Protein AF-A0A497PX01-F1 (afdb_monomer_lite)

Radius of gyration: 13.21 Å; chains: 1; bounding box: 25×22×43 Å

Secondary structure (DSSP, 8-state):
-BHHHHHHHHHHH-TTEEEEE-SSSSEEEEEETTEEEEEEESSB--SS-EEEEEEE-SS-EEEEEEE-HHHHHHHHHHTTSS-HHHHHHHHHT--

pLDDT: mean 84.3, std 12.9, range [48.62, 95.56]

Foldseek 3Di:
DFPVLLQVLLCVLPVQWGWADDPDDQWIFIDRNNHTQAIAGHTDAALADWDWAFDDDPPGTDTHTHGHLLVSLVSCVVVVSDDPVSSVCSSVSND

Sequence (95 aa):
MNLHHFEQQLKKINPELRVRQRYFGGVAGVFFRNDFLVTISKGDIPLNTMSYIYKRGDRYSEKIRKRGRSDTAMILMKRGFMNRIQSVKLKYGLL

Structure (mmCIF, N/CA/C/O backbone):
data_AF-A0A497PX01-F1
#
_entry.id   AF-A0A497PX01-F1
#
loop_
_atom_site.group_PDB
_atom_site.id
_atom_site.type_symbol
_atom_site.label_atom_id
_atom_site.label_alt_id
_atom_site.label_comp_id
_atom_site.label_asym_id
_atom_site.label_entity_id
_atom_site.label_seq_id
_atom_site.pdbx_PDB_ins_code
_atom_site.Cartn_x
_atom_site.Cartn_y
_atom_site.Cartn_z
_atom_site.occupancy
_atom_site.B_iso_or_equiv
_atom_site.auth_seq_id
_atom_site.auth_comp_id
_atom_site.auth_asym_id
_atom_site.auth_atom_id
_atom_site.pdbx_PDB_model_num
ATOM 1 N N . MET A 1 1 ? 11.517 2.744 4.753 1.00 87.19 1 MET A N 1
ATOM 2 C CA . MET A 1 1 ? 10.731 1.641 5.348 1.00 87.19 1 MET A CA 1
ATOM 3 C C . MET A 1 1 ? 10.683 0.572 4.298 1.00 87.19 1 MET A C 1
ATOM 5 O O . MET A 1 1 ? 10.167 0.836 3.215 1.00 87.19 1 MET A O 1
ATOM 9 N N . ASN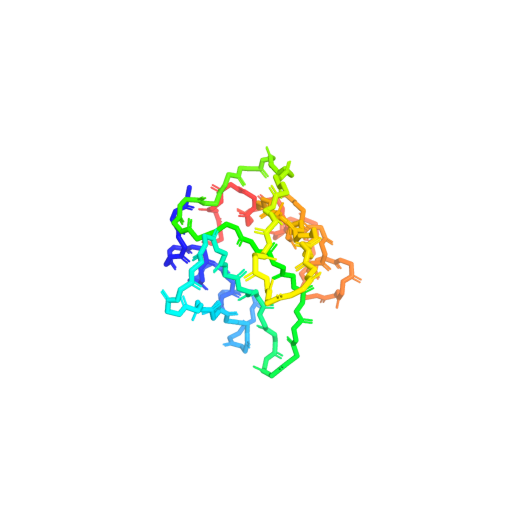 A 1 2 ? 11.239 -0.591 4.612 1.00 90.62 2 ASN A N 1
ATOM 10 C CA . ASN A 1 2 ? 11.314 -1.670 3.648 1.00 90.62 2 ASN A CA 1
ATOM 11 C C . ASN A 1 2 ? 9.927 -2.271 3.366 1.00 90.62 2 ASN A C 1
ATOM 13 O O . ASN A 1 2 ? 8.955 -2.080 4.105 1.00 90.62 2 ASN A O 1
ATOM 17 N N . LEU A 1 3 ? 9.856 -3.002 2.263 1.00 89.81 3 LEU A N 1
ATOM 18 C CA . LEU A 1 3 ? 8.620 -3.557 1.738 1.00 89.81 3 LEU A CA 1
ATOM 19 C C . LEU A 1 3 ? 8.008 -4.648 2.628 1.00 89.81 3 LEU A C 1
ATOM 21 O O . LEU A 1 3 ? 6.787 -4.713 2.737 1.00 89.81 3 LEU A O 1
ATOM 25 N N . HIS A 1 4 ? 8.838 -5.450 3.304 1.00 91.56 4 HIS A N 1
ATOM 26 C CA . HIS A 1 4 ? 8.361 -6.468 4.242 1.00 91.56 4 HIS A CA 1
ATOM 27 C C . HIS A 1 4 ? 7.653 -5.828 5.439 1.00 91.56 4 HIS A C 1
ATOM 29 O O . HIS A 1 4 ? 6.507 -6.151 5.733 1.00 91.56 4 HIS A O 1
ATOM 35 N N . HIS A 1 5 ? 8.303 -4.859 6.085 1.00 92.69 5 HIS A N 1
ATOM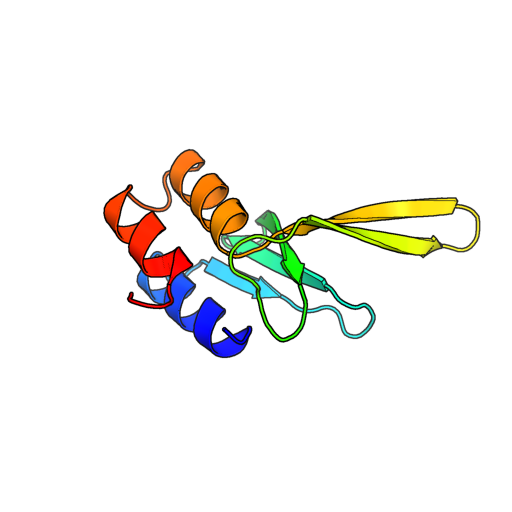 36 C CA . HIS A 1 5 ? 7.724 -4.113 7.195 1.00 92.69 5 HIS A CA 1
ATOM 37 C C . HIS A 1 5 ? 6.431 -3.418 6.755 1.00 92.69 5 HIS A C 1
ATOM 39 O O . HIS A 1 5 ? 5.428 -3.480 7.457 1.00 92.69 5 HIS A O 1
ATOM 45 N N . PHE A 1 6 ? 6.412 -2.805 5.569 1.00 93.38 6 PHE A N 1
ATOM 46 C CA . PHE A 1 6 ? 5.198 -2.184 5.046 1.00 93.38 6 PHE A CA 1
ATOM 47 C C . PHE A 1 6 ? 4.049 -3.176 4.848 1.00 93.38 6 PHE A C 1
ATOM 49 O O . PHE A 1 6 ? 2.915 -2.858 5.191 1.00 93.38 6 PHE A O 1
ATOM 56 N N . GLU A 1 7 ? 4.317 -4.380 4.345 1.00 94.25 7 GLU A N 1
ATOM 57 C CA . GLU A 1 7 ? 3.287 -5.413 4.227 1.00 94.25 7 GLU A CA 1
ATOM 58 C C . GLU A 1 7 ? 2.731 -5.835 5.594 1.00 94.25 7 GLU A C 1
ATOM 60 O O . GLU A 1 7 ? 1.517 -5.967 5.735 1.00 94.25 7 GLU A O 1
ATOM 65 N N . GLN A 1 8 ? 3.578 -5.973 6.618 1.00 95.12 8 GLN A N 1
ATOM 66 C CA . GLN A 1 8 ? 3.106 -6.258 7.980 1.00 95.12 8 GLN A CA 1
ATOM 67 C C . GLN A 1 8 ? 2.174 -5.155 8.491 1.00 95.12 8 GLN A C 1
ATOM 69 O O . GLN A 1 8 ? 1.109 -5.432 9.038 1.00 95.12 8 GLN A O 1
ATOM 74 N N . GLN A 1 9 ? 2.537 -3.894 8.252 1.00 94.69 9 GLN A N 1
ATOM 75 C CA . GLN A 1 9 ? 1.715 -2.736 8.605 1.00 94.69 9 GLN A CA 1
ATOM 76 C C . GLN A 1 9 ? 0.363 -2.750 7.868 1.00 94.69 9 GLN A C 1
ATOM 78 O O . GLN A 1 9 ? -0.668 -2.454 8.467 1.00 94.69 9 GLN A O 1
ATOM 83 N N . LEU A 1 10 ? 0.337 -3.141 6.588 1.00 94.12 10 LEU A N 1
ATOM 84 C CA . LEU A 1 10 ? -0.908 -3.295 5.827 1.00 94.12 10 LEU A CA 1
ATOM 85 C C . LEU A 1 10 ? -1.804 -4.398 6.397 1.00 94.12 10 LEU A C 1
ATOM 87 O O . LEU A 1 10 ? -3.009 -4.191 6.524 1.00 94.12 10 LEU A O 1
ATOM 91 N N . LYS A 1 11 ? -1.227 -5.536 6.791 1.00 95.56 11 LYS A N 1
ATOM 92 C CA . LYS A 1 11 ? -1.983 -6.656 7.370 1.00 95.56 11 LYS A CA 1
ATOM 93 C C . LYS A 1 11 ? -2.632 -6.311 8.709 1.00 95.56 11 LYS A C 1
ATOM 95 O O . LYS A 1 11 ? -3.708 -6.821 8.998 1.00 95.56 11 LYS A O 1
ATOM 100 N N . LYS A 1 12 ? -2.032 -5.401 9.488 1.00 94.62 12 LYS A N 1
ATOM 101 C CA . LYS A 1 12 ? -2.648 -4.847 10.709 1.00 94.62 12 LYS A CA 1
ATOM 102 C C . LYS A 1 12 ? -3.891 -3.998 10.430 1.00 94.62 12 LYS A C 1
ATOM 104 O O . LYS A 1 12 ? -4.743 -3.870 11.300 1.00 94.62 12 LYS A O 1
ATOM 109 N N . ILE A 1 13 ? -3.984 -3.395 9.243 1.00 92.94 13 ILE A N 1
ATOM 110 C CA . ILE A 1 13 ? -5.181 -2.665 8.803 1.00 92.94 13 ILE A CA 1
ATOM 111 C C . ILE A 1 13 ? -6.239 -3.656 8.324 1.00 92.94 13 ILE A C 1
ATOM 113 O O . ILE A 1 13 ? -7.385 -3.602 8.758 1.00 92.94 13 ILE A O 1
ATOM 117 N N . ASN A 1 14 ? -5.857 -4.541 7.403 1.00 92.81 14 ASN A N 1
ATOM 118 C CA . ASN A 1 14 ? -6.726 -5.582 6.881 1.00 92.81 14 ASN A CA 1
ATOM 119 C C . ASN A 1 14 ? -5.868 -6.782 6.436 1.00 92.81 14 ASN A C 1
ATOM 121 O O . ASN A 1 14 ? -4.977 -6.602 5.601 1.00 92.81 14 ASN A O 1
ATOM 125 N N . PRO A 1 15 ? -6.134 -8.003 6.935 1.00 94.88 15 PRO A N 1
ATOM 126 C CA . PRO A 1 15 ? -5.315 -9.181 6.645 1.00 94.88 15 PRO A CA 1
ATOM 127 C C . PRO A 1 15 ? -5.332 -9.607 5.166 1.00 94.88 15 PRO A C 1
ATOM 129 O O . PRO A 1 15 ? -4.427 -10.311 4.721 1.00 94.88 15 PRO A O 1
ATOM 132 N N . GLU A 1 16 ? -6.321 -9.168 4.384 1.00 95.25 16 GLU A N 1
ATOM 133 C CA . GLU A 1 16 ? -6.418 -9.443 2.947 1.00 95.25 16 GLU A CA 1
ATOM 134 C C . GLU A 1 16 ? -5.602 -8.460 2.082 1.00 95.25 16 GLU A C 1
ATOM 136 O O . GLU A 1 16 ? -5.497 -8.646 0.861 1.00 95.25 16 GLU A O 1
ATOM 141 N N . LEU A 1 17 ? -5.021 -7.413 2.686 1.00 94.88 17 LEU A N 1
ATOM 142 C CA . LEU A 1 17 ? -4.071 -6.529 2.017 1.00 94.88 17 LEU A CA 1
ATOM 143 C C . LEU A 1 17 ? -2.692 -7.186 1.949 1.00 94.88 17 LEU A C 1
ATOM 145 O O . LEU A 1 17 ? -2.128 -7.622 2.951 1.00 94.88 17 LEU A O 1
ATOM 149 N N . ARG A 1 18 ? -2.117 -7.213 0.747 1.00 94.81 18 ARG A N 1
ATOM 150 C CA . ARG A 1 18 ? -0.808 -7.825 0.495 1.00 94.81 18 ARG A CA 1
ATOM 151 C C . ARG A 1 18 ? 0.007 -7.058 -0.523 1.00 94.81 18 ARG A C 1
ATOM 153 O O . ARG A 1 18 ? -0.540 -6.380 -1.398 1.00 94.81 18 ARG A O 1
ATOM 160 N N . VAL A 1 19 ? 1.323 -7.213 -0.439 1.00 93.62 19 VAL A N 1
ATOM 161 C CA . VAL A 1 19 ? 2.247 -6.656 -1.424 1.00 93.62 19 VAL A CA 1
ATOM 162 C C . VAL A 1 19 ? 2.717 -7.772 -2.342 1.00 93.62 19 VAL A C 1
ATOM 164 O O . VAL A 1 19 ? 3.292 -8.762 -1.911 1.00 93.62 19 VAL A O 1
ATOM 167 N N . ARG A 1 20 ? 2.497 -7.608 -3.645 1.00 91.50 20 ARG A N 1
ATOM 168 C CA . ARG A 1 20 ? 3.002 -8.533 -4.663 1.00 91.50 20 ARG A CA 1
ATOM 169 C C . ARG A 1 20 ? 4.136 -7.874 -5.423 1.00 91.50 20 ARG A C 1
ATOM 171 O O . ARG A 1 20 ? 3.996 -6.769 -5.950 1.00 91.50 20 ARG A O 1
ATOM 178 N N . GLN A 1 21 ? 5.257 -8.573 -5.498 1.00 88.00 21 GLN A N 1
ATOM 179 C CA . GLN A 1 21 ? 6.430 -8.136 -6.242 1.00 88.00 21 GLN A CA 1
ATOM 180 C C . GLN A 1 21 ? 6.511 -8.915 -7.553 1.00 88.00 21 GLN A C 1
ATOM 182 O O . GLN A 1 21 ? 6.240 -10.113 -7.577 1.00 88.00 21 GLN A O 1
ATOM 187 N N . ARG A 1 22 ? 6.902 -8.253 -8.645 1.00 74.00 22 ARG A N 1
ATOM 188 C CA . ARG A 1 22 ? 7.320 -8.970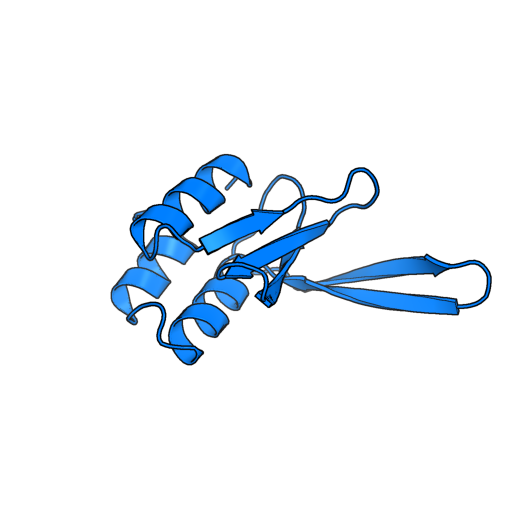 -9.856 1.00 74.00 22 ARG A CA 1
ATOM 189 C C . ARG A 1 22 ? 8.784 -9.390 -9.721 1.00 74.00 22 ARG A C 1
ATOM 191 O O . ARG A 1 22 ? 9.574 -8.711 -9.052 1.00 74.00 22 ARG A O 1
ATOM 198 N N . TYR A 1 23 ? 9.133 -10.496 -10.379 1.00 65.12 23 TYR A N 1
ATOM 199 C CA . TYR A 1 23 ? 10.510 -10.991 -10.442 1.00 65.12 23 TYR A CA 1
ATOM 200 C C . TYR A 1 23 ? 11.433 -9.915 -11.041 1.00 65.12 23 TYR A C 1
ATOM 202 O O . TYR A 1 23 ? 12.407 -9.507 -10.411 1.00 65.12 23 TYR A O 1
ATOM 210 N N . PHE A 1 24 ? 11.021 -9.330 -12.171 1.00 60.56 24 PHE A N 1
ATOM 211 C CA . PHE A 1 24 ? 11.714 -8.226 -12.835 1.00 60.56 24 PHE A CA 1
ATOM 212 C C . PHE A 1 24 ? 11.037 -6.865 -12.600 1.00 60.56 24 PHE A C 1
ATOM 214 O O . PHE A 1 24 ? 9.809 -6.763 -12.525 1.00 60.56 24 PHE A O 1
ATOM 221 N N . GLY A 1 25 ? 11.851 -5.807 -12.543 1.00 68.38 25 GLY A N 1
ATOM 222 C CA . GLY A 1 25 ? 11.412 -4.414 -12.411 1.00 68.38 25 GLY A CA 1
ATOM 223 C C . GLY A 1 25 ? 11.523 -3.840 -10.991 1.00 68.38 25 GLY A C 1
ATOM 224 O O . GLY A 1 25 ? 11.482 -4.551 -9.990 1.00 68.38 25 GLY A O 1
ATOM 225 N N . GLY A 1 26 ? 11.660 -2.514 -10.904 1.00 77.44 26 GLY A N 1
ATOM 226 C CA . GLY A 1 26 ? 11.841 -1.771 -9.646 1.00 77.44 26 GLY A CA 1
ATOM 227 C C . GLY A 1 26 ? 10.539 -1.368 -8.943 1.00 77.44 26 GLY A C 1
ATOM 228 O O . GLY A 1 26 ? 10.508 -0.319 -8.291 1.00 77.44 26 GLY A O 1
ATOM 229 N N . VAL A 1 27 ? 9.459 -2.136 -9.126 1.00 84.31 27 VAL A N 1
ATOM 230 C CA . VAL A 1 27 ? 8.127 -1.859 -8.560 1.00 84.31 27 VAL A CA 1
ATOM 231 C C . VAL A 1 27 ? 7.526 -3.069 -7.856 1.00 84.31 27 VAL A C 1
ATOM 233 O O . VAL A 1 27 ? 7.816 -4.216 -8.195 1.00 84.31 27 VAL A O 1
ATOM 236 N N . ALA A 1 28 ? 6.624 -2.791 -6.926 1.00 89.56 28 ALA A N 1
ATOM 237 C CA . ALA A 1 28 ? 5.684 -3.746 -6.363 1.00 89.56 28 ALA A CA 1
ATOM 238 C C . ALA A 1 28 ? 4.261 -3.181 -6.448 1.00 89.56 28 ALA A C 1
ATOM 240 O O . ALA A 1 28 ? 4.073 -1.982 -6.651 1.00 89.56 28 ALA A O 1
ATOM 241 N N . GLY A 1 29 ? 3.253 -4.036 -6.317 1.00 91.3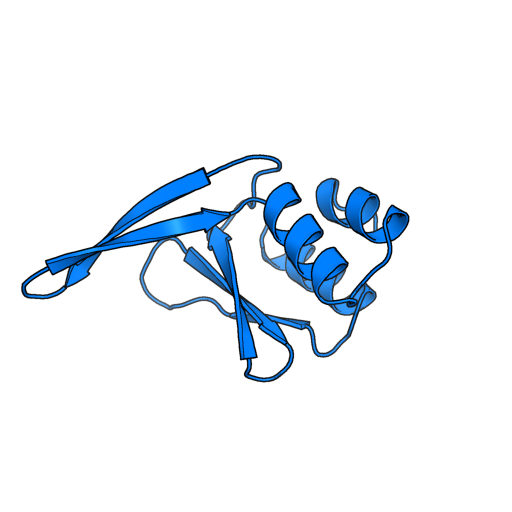1 29 GLY A N 1
ATOM 242 C CA . GLY A 1 29 ? 1.855 -3.622 -6.257 1.00 91.31 29 GLY A CA 1
ATOM 243 C C . GLY A 1 29 ? 1.246 -3.950 -4.902 1.00 91.31 29 GLY A C 1
ATOM 244 O O . GLY A 1 29 ? 1.530 -5.002 -4.331 1.00 91.31 29 GLY A O 1
ATOM 245 N N . VAL A 1 30 ? 0.394 -3.060 -4.408 1.00 92.56 30 VAL A N 1
ATOM 246 C CA . VAL A 1 30 ? -0.483 -3.316 -3.263 1.00 92.56 30 VAL A CA 1
ATOM 247 C C . VAL A 1 30 ? -1.807 -3.843 -3.792 1.00 92.56 30 VAL A C 1
ATOM 249 O O . VAL A 1 30 ? -2.380 -3.265 -4.719 1.00 92.56 30 VAL A O 1
ATOM 252 N N . PHE A 1 31 ? -2.276 -4.935 -3.202 1.00 95.38 31 PHE A N 1
ATOM 253 C CA . PHE A 1 31 ? -3.492 -5.626 -3.601 1.00 95.38 31 PHE A CA 1
ATOM 254 C C . PHE A 1 31 ? -4.399 -5.834 -2.399 1.00 95.38 31 PHE A C 1
ATOM 256 O O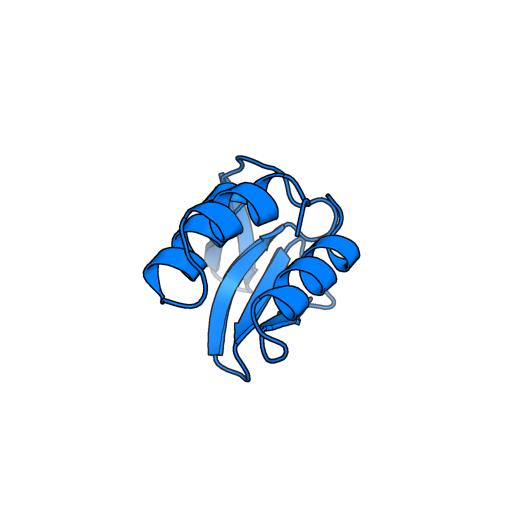 . PHE A 1 31 ? -3.913 -6.109 -1.304 1.00 95.38 31 PHE A O 1
ATOM 263 N N . PHE A 1 32 ? -5.703 -5.777 -2.637 1.00 95.12 32 PHE A N 1
ATOM 264 C CA . PHE A 1 32 ? -6.715 -6.317 -1.738 1.00 95.12 32 PHE A CA 1
ATOM 265 C C . PHE A 1 32 ? -7.278 -7.567 -2.399 1.00 95.12 32 PHE A C 1
ATOM 267 O O . PHE A 1 32 ? -7.770 -7.485 -3.522 1.00 95.12 32 PHE A O 1
ATOM 274 N N . ARG A 1 33 ? -7.134 -8.738 -1.770 1.00 92.31 33 ARG A N 1
ATOM 275 C CA . ARG A 1 33 ? -7.433 -10.028 -2.419 1.00 92.31 33 ARG A CA 1
ATOM 276 C C . ARG A 1 33 ? -6.680 -10.164 -3.750 1.00 92.31 33 ARG A C 1
ATOM 278 O O . ARG A 1 33 ? -5.463 -10.383 -3.745 1.00 92.31 33 ARG A O 1
ATOM 285 N N . ASN A 1 34 ? -7.366 -10.042 -4.886 1.00 91.19 34 ASN A N 1
ATOM 286 C CA . ASN A 1 34 ? -6.793 -10.056 -6.235 1.00 91.19 34 ASN A CA 1
ATOM 287 C C . ASN A 1 34 ? -6.866 -8.706 -6.953 1.00 91.19 34 ASN A C 1
ATOM 289 O O . ASN A 1 34 ? -6.251 -8.561 -8.008 1.00 91.19 34 ASN A O 1
ATOM 293 N N . ASP A 1 35 ? -7.499 -7.708 -6.343 1.00 92.06 35 ASP A N 1
ATOM 294 C CA . ASP A 1 35 ? -7.676 -6.394 -6.935 1.00 92.06 35 ASP A CA 1
ATOM 295 C C . ASP A 1 35 ? -6.447 -5.527 -6.714 1.00 92.06 35 ASP A C 1
ATOM 297 O O . ASP A 1 35 ? -5.977 -5.318 -5.590 1.00 92.06 35 ASP A O 1
ATOM 301 N N . PHE A 1 36 ? -5.918 -5.007 -7.815 1.00 91.19 36 PHE A N 1
ATOM 302 C CA . PHE A 1 36 ? -4.810 -4.071 -7.796 1.00 91.19 36 PHE A CA 1
ATOM 303 C C . PHE A 1 36 ? -5.264 -2.708 -7.253 1.00 91.19 36 PHE A C 1
ATOM 305 O O . PHE A 1 36 ? -6.239 -2.120 -7.725 1.00 91.19 36 PHE A O 1
ATOM 312 N N . LEU A 1 37 ? -4.527 -2.175 -6.276 1.00 90.25 37 LEU A N 1
ATOM 313 C CA . LEU A 1 37 ? -4.818 -0.873 -5.674 1.00 90.25 37 LEU A CA 1
ATOM 314 C C . LEU A 1 37 ? -3.844 0.207 -6.144 1.00 90.25 37 LEU A C 1
ATOM 316 O O . LEU A 1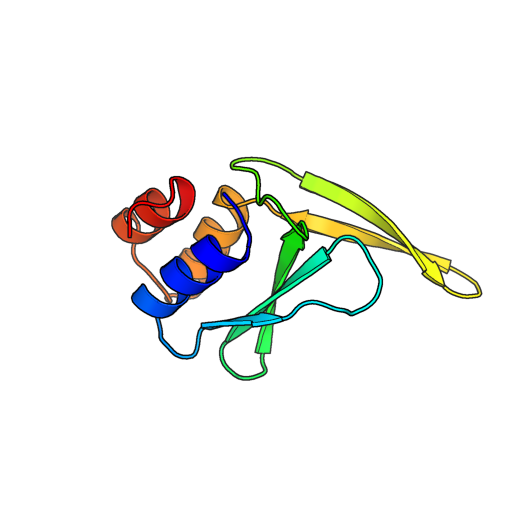 37 ? -4.268 1.282 -6.571 1.00 90.25 37 LEU A O 1
ATOM 320 N N . VAL A 1 38 ? -2.538 -0.045 -6.014 1.00 89.69 38 VAL A N 1
ATOM 321 C CA . VAL A 1 38 ? -1.500 0.957 -6.292 1.00 89.69 38 VAL A CA 1
ATOM 322 C C . VAL A 1 38 ? -0.126 0.334 -6.525 1.00 89.69 38 VAL A C 1
ATOM 324 O O . VAL A 1 38 ? 0.237 -0.659 -5.899 1.00 89.69 38 VAL A O 1
ATOM 327 N N . THR A 1 39 ? 0.664 0.966 -7.396 1.00 88.94 39 THR A N 1
ATOM 328 C CA . THR A 1 39 ? 2.081 0.651 -7.616 1.00 88.94 39 THR A CA 1
ATOM 329 C C . THR A 1 39 ? 2.972 1.428 -6.648 1.00 88.94 39 THR A C 1
ATOM 331 O O . THR A 1 39 ? 2.892 2.655 -6.566 1.00 88.94 39 THR A O 1
ATOM 334 N N . ILE A 1 40 ? 3.883 0.728 -5.979 1.00 89.00 40 ILE A N 1
ATOM 335 C CA . ILE A 1 40 ? 4.879 1.269 -5.047 1.00 89.00 40 ILE A CA 1
ATOM 336 C C . ILE A 1 40 ? 6.305 0.882 -5.467 1.00 89.00 40 ILE A C 1
ATOM 338 O O . ILE A 1 40 ? 6.505 0.018 -6.325 1.00 89.00 40 ILE A O 1
ATOM 342 N N . SER A 1 41 ? 7.313 1.526 -4.878 1.00 83.50 41 SER A N 1
ATOM 343 C CA . SER A 1 41 ? 8.721 1.160 -5.086 1.00 83.50 41 SER A CA 1
ATOM 344 C C . SER A 1 41 ? 9.041 -0.228 -4.525 1.00 83.50 41 SER A C 1
ATOM 346 O O . SER A 1 41 ? 8.604 -0.571 -3.428 1.00 83.50 41 SER A O 1
ATOM 348 N N . LYS A 1 42 ? 9.836 -1.013 -5.264 1.00 80.69 42 LYS A N 1
ATOM 349 C CA . LYS A 1 42 ? 10.474 -2.228 -4.732 1.00 80.69 42 LYS A CA 1
ATOM 350 C C . LYS A 1 42 ? 11.629 -1.814 -3.807 1.00 80.69 42 LYS A C 1
ATOM 352 O O . LYS A 1 42 ? 12.353 -0.879 -4.139 1.00 80.69 42 LYS A O 1
ATOM 357 N N . GLY A 1 43 ? 11.794 -2.499 -2.675 1.00 82.06 43 GLY A N 1
ATOM 358 C CA . GLY A 1 43 ? 12.812 -2.173 -1.669 1.00 82.06 43 GLY A CA 1
ATOM 359 C C . GLY A 1 43 ? 12.303 -1.179 -0.626 1.00 82.06 43 GLY A C 1
ATOM 360 O O . GLY A 1 43 ? 11.296 -1.442 0.036 1.00 82.06 43 GLY A O 1
ATOM 361 N N . ASP A 1 44 ? 13.000 -0.056 -0.461 1.00 83.25 44 ASP A N 1
ATOM 362 C CA . ASP A 1 44 ? 12.556 1.002 0.439 1.00 83.25 44 ASP A CA 1
ATOM 363 C C . ASP A 1 44 ? 11.409 1.811 -0.157 1.00 83.25 44 ASP A C 1
ATOM 365 O O . ASP A 1 44 ? 11.470 2.322 -1.278 1.00 83.25 44 ASP A O 1
ATOM 369 N N . ILE A 1 45 ? 10.350 1.952 0.634 1.00 85.06 45 ILE A N 1
ATOM 370 C CA . ILE A 1 45 ? 9.176 2.734 0.284 1.00 85.06 45 ILE A CA 1
ATOM 371 C C . ILE A 1 45 ? 9.344 4.114 0.933 1.00 85.06 45 ILE A C 1
ATOM 373 O O . ILE A 1 45 ? 9.193 4.259 2.157 1.00 85.06 45 ILE A O 1
ATOM 377 N N . PRO A 1 46 ? 9.686 5.146 0.146 1.00 86.06 46 PRO A N 1
ATOM 378 C CA . PRO A 1 46 ? 9.894 6.490 0.663 1.00 86.06 46 PRO A CA 1
ATOM 379 C C . PRO A 1 46 ? 8.575 7.089 1.155 1.00 86.06 46 PRO A C 1
ATOM 381 O O . PRO A 1 46 ? 7.485 6.646 0.786 1.00 86.06 46 PRO A O 1
ATOM 384 N N . LEU A 1 47 ? 8.660 8.105 2.014 1.00 84.75 47 LEU A N 1
ATOM 385 C CA . LEU A 1 47 ? 7.471 8.795 2.522 1.00 84.75 47 LEU A CA 1
ATOM 386 C C . LEU A 1 47 ? 6.724 9.497 1.377 1.00 84.75 47 LEU A C 1
ATOM 388 O O . LEU A 1 47 ? 5.569 9.174 1.098 1.00 84.75 47 LEU A O 1
ATOM 392 N N . ASN A 1 48 ? 7.429 10.384 0.674 1.00 76.50 48 ASN A N 1
ATOM 393 C CA . ASN A 1 48 ? 6.913 11.193 -0.422 1.00 76.50 48 ASN A CA 1
ATOM 394 C C . ASN A 1 48 ? 7.796 10.959 -1.647 1.00 76.50 48 ASN A C 1
ATOM 396 O O . ASN A 1 48 ? 8.880 11.525 -1.757 1.00 76.50 48 ASN A O 1
ATOM 400 N N . THR A 1 49 ? 7.381 10.092 -2.565 1.00 68.75 49 THR A N 1
ATOM 401 C CA . THR A 1 49 ? 8.056 9.993 -3.862 1.00 68.75 49 THR A CA 1
ATOM 402 C C . THR A 1 49 ? 7.062 9.625 -4.934 1.00 68.75 49 THR A C 1
ATOM 404 O O . THR A 1 49 ? 6.272 8.692 -4.783 1.00 68.75 49 THR A O 1
ATOM 407 N N . MET A 1 50 ? 7.172 10.362 -6.030 1.00 61.09 50 MET A N 1
ATOM 408 C CA . MET A 1 50 ? 6.576 10.049 -7.305 1.00 61.09 50 MET A CA 1
ATOM 409 C C . MET A 1 50 ? 7.730 9.903 -8.291 1.00 61.09 50 MET A C 1
ATOM 411 O O . MET A 1 50 ? 8.339 10.894 -8.674 1.00 61.09 50 MET A O 1
ATOM 415 N N . SER A 1 51 ? 8.075 8.673 -8.656 1.00 61.22 51 SER A N 1
ATOM 416 C CA . SER A 1 51 ? 9.046 8.433 -9.727 1.00 61.22 51 SER A CA 1
ATOM 417 C C . SER A 1 51 ? 8.376 7.692 -10.866 1.00 61.22 51 SER A C 1
ATOM 419 O O . SER A 1 51 ? 7.472 6.882 -10.659 1.00 61.22 51 SER A O 1
ATOM 421 N N . TYR A 1 52 ? 8.794 8.010 -12.082 1.00 64.06 52 TYR A N 1
ATOM 422 C CA . TYR A 1 52 ? 8.303 7.354 -13.279 1.00 64.06 52 TYR A CA 1
ATOM 423 C C . TYR A 1 52 ? 9.350 6.346 -13.738 1.00 64.06 52 TYR A C 1
ATOM 425 O O . TYR A 1 52 ? 10.516 6.704 -13.871 1.00 64.06 52 TYR A O 1
ATOM 433 N N . ILE A 1 53 ? 8.953 5.092 -13.963 1.00 64.00 53 ILE A N 1
ATOM 434 C CA . ILE A 1 53 ? 9.768 4.177 -14.771 1.00 64.00 53 ILE A CA 1
ATOM 435 C C . ILE A 1 53 ? 9.133 4.060 -16.141 1.00 64.00 53 ILE A C 1
ATOM 437 O O . ILE A 1 53 ? 7.914 3.956 -16.246 1.00 64.00 53 ILE A O 1
ATOM 441 N N . TYR A 1 54 ? 9.970 3.984 -17.162 1.00 63.47 54 TYR A N 1
ATOM 442 C CA . TYR A 1 54 ? 9.584 3.495 -18.470 1.00 63.47 54 TYR A CA 1
ATOM 443 C C . TYR A 1 54 ? 9.788 1.983 -18.507 1.00 63.47 54 TYR A C 1
ATOM 445 O O . TYR A 1 54 ? 10.915 1.493 -18.424 1.00 63.47 54 TYR A O 1
ATOM 453 N N . LYS A 1 55 ? 8.696 1.223 -18.591 1.00 60.81 55 LYS A N 1
ATOM 454 C CA . LYS A 1 55 ? 8.790 -0.206 -18.889 1.00 60.81 55 LYS A CA 1
ATOM 455 C C . LYS A 1 55 ? 9.097 -0.330 -20.379 1.00 60.81 55 LYS A C 1
ATOM 457 O O . LYS A 1 55 ? 8.278 0.075 -21.199 1.00 60.81 55 LYS A O 1
ATOM 462 N N . ARG A 1 56 ? 10.276 -0.849 -20.725 1.00 51.34 56 ARG A N 1
ATOM 463 C CA . ARG A 1 56 ? 10.633 -1.153 -22.115 1.00 51.34 56 ARG A CA 1
ATOM 464 C C . ARG A 1 56 ? 9.844 -2.400 -22.531 1.00 51.34 56 ARG A C 1
ATOM 466 O O . ARG A 1 56 ? 10.160 -3.496 -22.079 1.00 51.34 56 ARG A O 1
ATOM 473 N N . GLY A 1 57 ? 8.757 -2.214 -23.273 1.00 56.94 57 GLY A N 1
ATOM 474 C CA . GLY A 1 57 ? 8.144 -3.275 -24.073 1.00 56.94 57 GLY A CA 1
ATOM 475 C C . GLY A 1 57 ? 8.686 -3.223 -25.501 1.00 56.94 57 GLY A C 1
ATOM 476 O O . GLY A 1 57 ? 9.250 -2.202 -25.890 1.00 56.94 57 GLY A O 1
ATOM 477 N N . ASP A 1 58 ? 8.482 -4.287 -26.280 1.00 52.28 58 ASP A N 1
ATOM 478 C CA . ASP A 1 58 ? 9.055 -4.451 -27.628 1.00 52.28 58 ASP A CA 1
ATOM 479 C C . ASP A 1 58 ? 8.762 -3.303 -28.611 1.00 52.28 58 ASP A C 1
ATOM 481 O O . ASP A 1 58 ? 9.461 -3.193 -29.614 1.00 52.28 58 ASP A O 1
ATOM 485 N N . ARG A 1 59 ? 7.776 -2.423 -28.351 1.00 48.62 59 ARG A N 1
ATOM 486 C CA . ARG A 1 59 ? 7.478 -1.259 -29.215 1.00 48.62 59 ARG A CA 1
ATOM 487 C C . ARG A 1 59 ? 7.040 0.042 -28.517 1.00 48.62 59 ARG A C 1
ATOM 489 O O . ARG A 1 59 ? 6.933 1.052 -29.200 1.00 48.62 59 ARG A O 1
ATOM 496 N N . TYR A 1 60 ? 6.833 0.078 -27.193 1.00 52.53 60 TYR A N 1
ATOM 497 C CA . TYR A 1 60 ? 6.409 1.298 -26.476 1.00 52.53 60 TYR A CA 1
ATOM 498 C C . TYR A 1 60 ? 6.969 1.376 -25.047 1.00 52.53 60 TYR A C 1
ATOM 500 O O . TYR A 1 60 ? 7.106 0.363 -24.356 1.00 52.53 60 TYR A O 1
ATOM 508 N N . SER A 1 61 ? 7.279 2.596 -24.596 1.00 58.31 61 SER A N 1
ATOM 509 C CA . SER A 1 61 ? 7.685 2.904 -23.224 1.00 58.31 61 SER A CA 1
ATOM 510 C C . SER A 1 61 ? 6.466 3.294 -22.376 1.00 58.31 61 SER A C 1
ATOM 512 O O . SER A 1 61 ? 5.985 4.423 -22.415 1.00 58.31 61 SER A O 1
ATOM 514 N N . GLU A 1 62 ? 5.947 2.368 -21.566 1.00 59.31 62 GLU A N 1
ATOM 515 C CA . GLU A 1 62 ? 4.850 2.686 -20.638 1.00 59.31 62 GLU A CA 1
ATOM 516 C C . GLU A 1 62 ? 5.377 3.442 -19.411 1.00 59.31 62 GLU A C 1
ATOM 518 O O . GLU A 1 62 ? 6.258 2.949 -18.697 1.00 59.31 62 GLU A O 1
ATOM 523 N N . LYS A 1 63 ? 4.813 4.626 -19.140 1.00 67.25 63 LYS A N 1
ATOM 524 C CA . LYS A 1 63 ? 5.143 5.457 -17.974 1.00 67.25 63 LYS A CA 1
ATOM 525 C C . LYS A 1 63 ? 4.432 4.931 -16.722 1.00 67.25 63 LYS A C 1
ATOM 527 O O . LYS A 1 63 ? 3.259 5.210 -16.488 1.00 67.25 63 LYS A O 1
ATOM 532 N N . ILE A 1 64 ? 5.153 4.210 -15.869 1.00 70.44 64 ILE A N 1
ATOM 533 C CA . ILE A 1 64 ? 4.635 3.670 -14.607 1.00 70.44 64 ILE A CA 1
ATOM 534 C C . ILE A 1 64 ? 4.954 4.630 -13.462 1.00 70.44 64 ILE A C 1
ATOM 536 O O . ILE A 1 64 ? 6.119 4.885 -13.166 1.00 70.44 64 ILE A O 1
ATOM 540 N N . ARG A 1 65 ? 3.919 5.115 -12.767 1.00 75.12 65 ARG A N 1
ATOM 541 C CA . ARG A 1 65 ? 4.053 5.957 -11.568 1.00 75.12 65 ARG A CA 1
ATOM 542 C C . ARG A 1 65 ? 4.286 5.097 -10.319 1.00 75.12 65 ARG A C 1
ATOM 544 O O . ARG A 1 65 ? 3.373 4.403 -9.875 1.00 75.12 65 ARG A O 1
ATOM 551 N N . LYS A 1 66 ? 5.475 5.188 -9.719 1.00 78.50 66 LYS A N 1
ATOM 552 C CA . LYS A 1 66 ? 5.762 4.680 -8.369 1.00 78.50 66 LYS A CA 1
ATOM 553 C C . LYS A 1 66 ? 5.222 5.641 -7.329 1.00 78.50 66 LYS A C 1
ATOM 555 O O . LYS A 1 66 ? 5.476 6.840 -7.426 1.00 78.50 66 LYS A O 1
ATOM 560 N N . ARG A 1 67 ? 4.524 5.112 -6.329 1.00 84.06 67 ARG A N 1
ATOM 561 C CA . ARG A 1 67 ? 4.018 5.891 -5.202 1.00 84.06 67 ARG A CA 1
ATOM 562 C C . ARG A 1 67 ? 4.742 5.542 -3.905 1.00 84.06 67 ARG A C 1
ATOM 564 O O . ARG A 1 67 ? 5.135 4.398 -3.682 1.00 84.06 67 ARG A O 1
ATOM 571 N N . GLY A 1 68 ? 4.913 6.552 -3.059 1.00 87.44 68 GLY A N 1
ATOM 572 C CA . GLY A 1 68 ? 5.420 6.400 -1.699 1.00 87.44 68 GLY A CA 1
ATOM 573 C C . GLY A 1 68 ? 4.337 5.986 -0.698 1.00 87.44 68 GLY A C 1
ATOM 574 O O . GLY A 1 68 ? 3.181 5.711 -1.047 1.00 87.44 68 GLY A O 1
ATOM 575 N N . ARG A 1 69 ? 4.712 5.991 0.582 1.00 91.00 69 ARG A N 1
ATOM 576 C CA . ARG A 1 69 ? 3.824 5.649 1.701 1.00 91.00 69 ARG A CA 1
ATOM 577 C C . ARG A 1 69 ? 2.673 6.637 1.844 1.00 91.00 69 ARG A C 1
ATOM 579 O O . ARG A 1 69 ? 1.544 6.202 2.029 1.00 91.00 69 ARG A O 1
ATOM 586 N N . SER A 1 70 ? 2.928 7.940 1.702 1.00 90.50 70 SER A N 1
ATOM 587 C CA . SER A 1 70 ? 1.898 8.985 1.809 1.00 90.50 70 SER A CA 1
ATOM 588 C C . SER A 1 70 ? 0.779 8.814 0.796 1.00 90.50 70 SER A C 1
ATOM 590 O O . SER A 1 70 ? -0.397 8.840 1.160 1.00 90.50 70 SER A O 1
ATOM 592 N N . ASP A 1 71 ? 1.147 8.576 -0.457 1.00 90.50 71 ASP A N 1
ATOM 593 C CA . ASP A 1 71 ? 0.200 8.356 -1.542 1.00 90.50 71 ASP A CA 1
ATOM 594 C C . ASP A 1 71 ? -0.592 7.063 -1.348 1.00 90.50 71 ASP A C 1
ATOM 596 O O . ASP A 1 71 ? -1.810 7.044 -1.520 1.00 90.50 71 ASP A O 1
ATOM 600 N N . THR A 1 72 ? 0.088 5.981 -0.966 1.00 89.75 72 THR A N 1
ATOM 601 C CA . THR A 1 72 ? -0.564 4.693 -0.704 1.00 89.75 72 THR A CA 1
ATOM 602 C C . THR A 1 72 ? -1.542 4.807 0.461 1.00 89.75 72 THR A C 1
ATOM 604 O O . THR A 1 72 ? -2.686 4.367 0.358 1.00 89.75 72 THR A O 1
ATOM 607 N N . ALA A 1 73 ? -1.130 5.480 1.536 1.00 92.81 73 ALA A N 1
ATOM 608 C CA . ALA A 1 73 ? -1.967 5.721 2.697 1.00 92.81 73 ALA A CA 1
ATOM 609 C C . ALA A 1 73 ? -3.194 6.581 2.355 1.00 92.81 73 ALA A C 1
ATOM 611 O O . ALA A 1 73 ? -4.297 6.333 2.835 1.00 92.81 73 ALA A O 1
ATOM 612 N N . MET A 1 74 ? -3.036 7.577 1.486 1.00 92.81 74 MET A N 1
ATOM 613 C CA . MET A 1 74 ? -4.164 8.370 1.006 1.00 92.81 74 MET A CA 1
ATOM 614 C C . MET A 1 74 ? -5.152 7.522 0.191 1.00 92.81 74 MET A C 1
ATOM 616 O O . MET A 1 74 ? -6.358 7.647 0.389 1.00 92.81 74 MET A O 1
ATOM 620 N N . ILE A 1 75 ? -4.668 6.660 -0.710 1.00 91.75 75 ILE A N 1
ATOM 621 C CA . ILE A 1 75 ? -5.528 5.796 -1.540 1.00 91.75 75 ILE A CA 1
ATOM 622 C C . ILE A 1 75 ? -6.320 4.822 -0.674 1.00 91.75 75 ILE A C 1
ATOM 624 O O . ILE A 1 75 ? -7.526 4.694 -0.853 1.00 91.75 75 ILE A O 1
ATOM 628 N N . LEU A 1 76 ? -5.654 4.154 0.267 1.00 93.44 76 LEU A N 1
ATOM 629 C CA . LEU A 1 76 ? -6.294 3.186 1.155 1.00 93.44 76 LEU A CA 1
ATOM 630 C C . LEU A 1 76 ? -7.361 3.844 2.036 1.00 93.44 76 LEU A C 1
ATOM 632 O O . LEU A 1 76 ? -8.453 3.302 2.171 1.00 93.44 76 LEU A O 1
ATOM 636 N N . MET A 1 77 ? -7.082 5.043 2.557 1.00 94.94 77 MET A N 1
ATOM 637 C CA . MET A 1 77 ? -8.058 5.820 3.323 1.00 94.94 77 MET A CA 1
ATOM 638 C C . MET A 1 77 ? -9.271 6.205 2.462 1.00 94.94 77 MET A C 1
ATOM 640 O O . MET A 1 77 ? -10.406 6.002 2.876 1.00 94.94 77 MET A O 1
ATOM 644 N N . LYS A 1 78 ? -9.049 6.692 1.230 1.00 93.25 78 LYS A N 1
ATOM 645 C CA . LYS A 1 78 ? -10.134 7.033 0.288 1.00 93.25 78 LYS A CA 1
ATOM 646 C C . LYS A 1 78 ? -10.972 5.825 -0.134 1.00 93.25 78 LYS A C 1
ATOM 648 O O . LYS A 1 78 ? -12.141 5.988 -0.451 1.00 93.25 78 LYS A O 1
ATOM 653 N N . ARG A 1 79 ? -10.378 4.630 -0.149 1.00 92.50 79 ARG A N 1
ATOM 654 C CA . ARG A 1 79 ? -11.071 3.362 -0.420 1.00 92.50 79 ARG A CA 1
ATOM 655 C C . ARG A 1 79 ? -11.725 2.748 0.827 1.00 92.50 79 ARG A C 1
ATOM 657 O O . ARG A 1 79 ? -12.231 1.639 0.740 1.00 92.50 79 ARG A O 1
ATOM 664 N N . GLY A 1 80 ? -11.703 3.436 1.970 1.00 93.19 80 GLY A N 1
ATOM 665 C CA . GLY A 1 80 ? -12.374 2.990 3.193 1.00 93.19 80 GLY A CA 1
ATOM 666 C C . GLY A 1 80 ? -11.644 1.895 3.973 1.00 93.19 80 GLY A C 1
ATOM 667 O O . GLY A 1 80 ? -12.196 1.380 4.936 1.00 93.19 80 GLY A O 1
ATOM 668 N N . PHE A 1 81 ? -10.400 1.551 3.616 1.00 93.06 81 PHE A N 1
ATOM 669 C CA . PHE A 1 81 ? -9.643 0.524 4.345 1.00 93.06 81 PHE A CA 1
ATOM 670 C C . PHE A 1 81 ? -9.167 0.992 5.717 1.00 93.06 81 PHE A C 1
ATOM 672 O O . PHE A 1 81 ? -8.860 0.168 6.569 1.00 93.06 81 PHE A O 1
ATOM 679 N N . MET A 1 82 ? -9.039 2.302 5.920 1.00 93.50 82 MET A N 1
ATOM 680 C CA . MET A 1 82 ? -8.530 2.845 7.171 1.00 93.50 82 MET A CA 1
ATOM 681 C C . MET A 1 82 ? -8.962 4.285 7.406 1.00 93.50 82 MET A C 1
ATOM 683 O O . MET A 1 82 ? -9.277 5.020 6.470 1.00 93.50 82 MET A O 1
ATOM 687 N N . ASN A 1 83 ? -8.904 4.705 8.667 1.00 94.44 83 ASN A N 1
ATOM 688 C CA . ASN A 1 83 ? -9.183 6.073 9.080 1.00 94.44 83 ASN A CA 1
ATOM 689 C C . ASN A 1 83 ? -7.940 6.985 8.991 1.00 94.44 83 ASN A C 1
ATOM 691 O O . ASN A 1 83 ? -6.823 6.561 8.676 1.00 94.44 83 ASN A O 1
ATOM 695 N N . ARG A 1 84 ? -8.129 8.274 9.295 1.00 92.38 84 ARG A N 1
ATOM 696 C CA . ARG A 1 84 ? -7.064 9.289 9.237 1.00 92.38 84 ARG A CA 1
ATOM 697 C C . ARG A 1 84 ? -5.889 8.983 10.172 1.00 92.38 84 ARG A C 1
ATOM 699 O O . ARG A 1 84 ? -4.745 9.206 9.784 1.00 92.38 84 ARG A O 1
ATOM 706 N N . ILE A 1 85 ? -6.150 8.459 11.370 1.00 94.19 85 ILE A N 1
ATOM 707 C CA . ILE A 1 85 ? -5.108 8.129 12.356 1.00 94.19 85 ILE A CA 1
ATOM 708 C C . ILE A 1 85 ? -4.252 6.974 11.836 1.00 94.19 85 ILE A C 1
ATOM 710 O O . ILE A 1 85 ? -3.027 7.075 11.800 1.00 94.19 85 ILE A O 1
ATOM 714 N N . GLN A 1 86 ? -4.889 5.902 11.368 1.00 93.88 86 GLN A N 1
ATOM 715 C CA . GLN A 1 86 ? -4.210 4.764 10.752 1.00 93.88 86 GLN A CA 1
ATOM 716 C C . GLN A 1 86 ? -3.414 5.186 9.510 1.00 93.88 86 GLN A C 1
ATOM 718 O O . GLN A 1 86 ? -2.291 4.728 9.322 1.00 93.88 86 GLN A O 1
ATOM 723 N N . SER A 1 87 ? -3.938 6.121 8.711 1.00 93.88 87 SER A N 1
ATOM 724 C CA . SER A 1 87 ? -3.218 6.694 7.569 1.00 93.88 87 SER A CA 1
ATOM 725 C C . SER A 1 87 ? -1.924 7.391 7.993 1.00 93.88 87 SER A C 1
ATOM 727 O O . SER A 1 87 ? -0.883 7.173 7.376 1.00 93.88 87 SER A O 1
ATOM 729 N N . VAL A 1 88 ? -1.947 8.187 9.068 1.00 93.38 88 VAL A N 1
ATOM 730 C CA . VAL A 1 88 ? -0.733 8.805 9.627 1.00 93.38 88 VAL A CA 1
ATOM 731 C C . VAL A 1 88 ? 0.226 7.733 10.145 1.00 93.38 88 VAL A C 1
ATOM 733 O O . VAL A 1 88 ? 1.399 7.749 9.783 1.00 93.38 88 VAL A O 1
ATOM 736 N N . LYS A 1 89 ? -0.261 6.752 10.910 1.00 94.25 89 LYS A N 1
ATOM 737 C CA . LYS A 1 89 ? 0.576 5.662 11.430 1.00 94.25 89 LYS A CA 1
ATOM 738 C C . LYS A 1 89 ? 1.251 4.866 10.308 1.00 94.25 89 LYS A C 1
ATOM 740 O O . LYS A 1 89 ? 2.460 4.658 10.361 1.00 94.25 89 LYS A O 1
ATOM 745 N N . LEU A 1 90 ? 0.531 4.523 9.237 1.00 92.00 90 LEU A N 1
ATOM 746 C CA . LEU A 1 90 ? 1.085 3.810 8.080 1.00 92.00 90 LEU A CA 1
ATOM 747 C C . LEU A 1 90 ? 2.205 4.600 7.386 1.00 92.00 90 LEU A C 1
ATOM 749 O O . LEU A 1 90 ? 3.217 4.026 6.978 1.00 92.00 90 LEU A O 1
ATOM 753 N N . LYS A 1 91 ? 2.044 5.925 7.252 1.00 92.31 91 LYS A N 1
ATOM 754 C CA . LYS A 1 91 ? 3.052 6.800 6.630 1.00 92.31 91 LYS A CA 1
ATOM 755 C C . LYS A 1 91 ? 4.396 6.710 7.333 1.00 92.31 91 LYS A C 1
ATOM 757 O O . LYS A 1 91 ? 5.422 6.686 6.657 1.00 92.31 91 LYS A O 1
ATOM 762 N N . TYR A 1 92 ? 4.381 6.622 8.658 1.00 91.56 92 TYR A N 1
ATOM 763 C CA . TYR A 1 92 ? 5.585 6.610 9.482 1.00 91.56 92 TYR A CA 1
ATOM 764 C C . TYR A 1 92 ? 6.013 5.205 9.933 1.00 91.56 92 TYR A C 1
ATOM 766 O O . TYR A 1 92 ? 7.131 5.066 10.410 1.00 91.56 92 TYR A O 1
ATOM 774 N N . GLY A 1 93 ? 5.210 4.165 9.674 1.00 87.94 93 GLY A N 1
ATOM 775 C CA . GLY A 1 93 ? 5.506 2.782 10.078 1.00 87.94 93 GLY A CA 1
ATOM 776 C C . GLY A 1 93 ? 5.220 2.521 11.560 1.00 87.94 93 GLY A C 1
ATOM 777 O O . GLY A 1 93 ? 6.026 1.900 12.239 1.00 87.94 93 GLY A O 1
ATOM 778 N N . LEU A 1 94 ? 4.111 3.068 12.065 1.00 90.88 94 LEU A N 1
ATOM 779 C CA . LEU A 1 94 ? 3.737 3.095 13.485 1.00 90.88 94 LEU A CA 1
ATOM 780 C C . LEU A 1 94 ? 2.404 2.375 13.781 1.00 90.88 94 LEU A C 1
ATOM 782 O O . LEU A 1 94 ? 1.764 2.661 14.796 1.00 90.88 94 LEU A O 1
ATOM 786 N N . LEU A 1 95 ? 1.916 1.524 12.871 1.00 86.56 95 LEU A N 1
ATOM 787 C CA . LEU A 1 95 ? 0.799 0.606 13.145 1.00 86.56 95 LEU A CA 1
ATOM 788 C C . LEU A 1 95 ? 1.286 -0.592 13.951 1.00 86.56 95 LEU A C 1
ATOM 790 O O . LEU A 1 95 ? 2.463 -0.995 13.806 1.00 86.56 95 LEU A O 1
#